Protein AF-A0A352VIZ1-F1 (afdb_monomer_lite)

Foldseek 3Di:
DVVCCCVPAQVVLVHDPVFKDQAAQAPVPGDPPDDQQDFDDWDAQPVCNVDDTDQCSRRVDGLNVCRVPPRMHGDFVSLVSRLLFAACDDPRHGHGDPLQADQADKDKDWDDDARKTKIWIDGSVNDTGIDIGSHFDPDDDTPHVVVCVVVVVCVVVVVDDPDD

Secondary structure (DSSP, 8-state):
-HHHHIIIIIGGGT--TTSEEE--SSGGGS-TTSPP-B---EE--TT-TTSPPEEGGGTSS-SGGGTTTT-EEE-HHHHHHHHHHB--SSTTTTSBP-S---TT-EEEEEEEETTEEEEEEEETTS-EEEEEESB--SSSS-HHHHHHHHHHHHHHTT-S----

Structure (mmCIF, N/CA/C/O backbo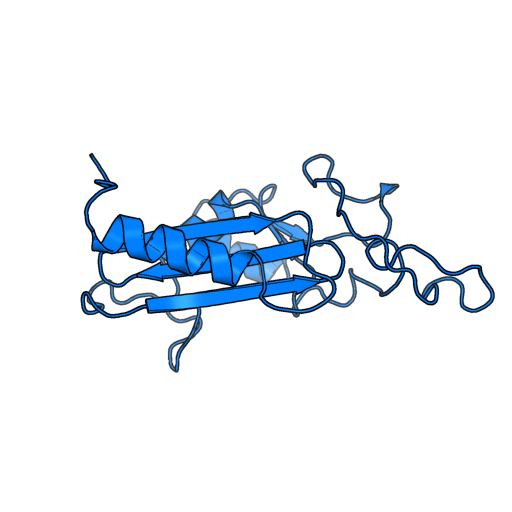ne):
data_AF-A0A352VIZ1-F1
#
_entry.id   AF-A0A352VIZ1-F1
#
loop_
_atom_site.group_PDB
_atom_site.id
_atom_site.type_symbol
_atom_site.label_atom_id
_atom_site.label_alt_id
_atom_site.label_comp_id
_atom_site.label_asym_id
_atom_site.label_entity_id
_atom_site.label_seq_id
_atom_site.pdbx_PDB_ins_code
_atom_site.Cartn_x
_atom_site.Cartn_y
_atom_site.Cartn_z
_atom_site.occupancy
_atom_site.B_iso_or_equiv
_atom_site.auth_seq_id
_atom_site.auth_comp_id
_atom_site.auth_asym_id
_atom_site.auth_atom_id
_atom_site.pdbx_PDB_model_num
ATOM 1 N N . TYR A 1 1 ? 16.398 -7.421 6.407 1.00 89.44 1 TYR A N 1
ATOM 2 C CA . TYR A 1 1 ? 15.230 -6.523 6.510 1.00 89.44 1 TYR A CA 1
ATOM 3 C C . TYR A 1 1 ? 13.921 -7.306 6.532 1.00 89.44 1 TYR A C 1
ATOM 5 O O . TYR A 1 1 ? 13.326 -7.369 7.594 1.00 89.44 1 TYR A O 1
ATOM 13 N N . LEU A 1 2 ? 13.493 -7.960 5.441 1.00 92.94 2 LEU A N 1
ATOM 14 C CA . LEU A 1 2 ? 12.183 -8.637 5.412 1.00 92.94 2 LEU A CA 1
ATOM 15 C C . LEU A 1 2 ? 11.993 -9.728 6.474 1.00 92.94 2 LEU A C 1
ATOM 17 O O . LEU A 1 2 ? 10.923 -9.781 7.064 1.00 92.94 2 LEU A O 1
ATOM 21 N N . SER A 1 3 ? 13.018 -10.533 6.775 1.00 94.81 3 SER A N 1
ATOM 22 C CA . SER A 1 3 ? 12.931 -11.522 7.863 1.00 94.81 3 SER A CA 1
ATOM 23 C C . SER A 1 3 ? 12.568 -10.869 9.196 1.00 94.81 3 SER A C 1
ATOM 25 O O . SER A 1 3 ? 11.668 -11.337 9.873 1.00 94.81 3 SER A O 1
ATOM 27 N N . TYR A 1 4 ? 13.176 -9.719 9.508 1.00 95.75 4 TYR A N 1
ATOM 28 C CA . TYR A 1 4 ? 12.868 -8.965 10.721 1.00 95.75 4 TYR A CA 1
ATOM 29 C C . TYR A 1 4 ? 11.419 -8.464 10.732 1.00 95.75 4 TYR A C 1
ATOM 31 O O . TYR A 1 4 ? 10.740 -8.612 11.743 1.00 95.75 4 TYR A O 1
ATOM 39 N N . VAL A 1 5 ? 10.938 -7.904 9.613 1.00 96.12 5 VAL A N 1
ATOM 40 C CA . VAL A 1 5 ? 9.544 -7.439 9.482 1.00 96.12 5 VAL A CA 1
ATOM 41 C C . VAL A 1 5 ? 8.569 -8.595 9.704 1.00 96.12 5 VAL A C 1
ATOM 43 O O . VAL A 1 5 ? 7.596 -8.441 10.433 1.00 96.12 5 VAL A O 1
ATOM 46 N N . PHE A 1 6 ? 8.838 -9.768 9.135 1.00 97.25 6 PHE A N 1
ATOM 47 C CA . PHE A 1 6 ? 8.001 -10.936 9.386 1.00 97.25 6 PHE A CA 1
ATOM 48 C C . PHE A 1 6 ? 8.063 -11.379 10.842 1.00 97.25 6 PHE A C 1
ATOM 50 O O . PHE A 1 6 ? 7.046 -11.354 11.522 1.00 97.25 6 PHE A O 1
ATOM 57 N N . GLU A 1 7 ? 9.251 -11.678 11.351 1.00 98.00 7 GLU A N 1
ATOM 58 C CA . GLU A 1 7 ? 9.429 -12.257 12.684 1.00 98.00 7 GLU A CA 1
ATOM 59 C C . GLU A 1 7 ? 8.910 -11.352 13.812 1.00 98.00 7 GLU A C 1
ATOM 61 O O . GLU A 1 7 ? 8.394 -11.848 14.810 1.00 98.00 7 GLU A O 1
ATOM 66 N N . ASN A 1 8 ? 9.029 -10.028 13.663 1.00 97.00 8 ASN A N 1
ATOM 67 C CA . ASN A 1 8 ? 8.746 -9.079 14.745 1.00 97.00 8 ASN A CA 1
ATOM 68 C C . ASN A 1 8 ? 7.439 -8.305 14.562 1.00 97.00 8 ASN A C 1
ATOM 70 O O . ASN A 1 8 ? 6.967 -7.699 15.523 1.00 97.00 8 ASN A O 1
ATOM 74 N N . VAL A 1 9 ? 6.869 -8.288 13.353 1.00 96.69 9 VAL A N 1
ATOM 75 C CA . VAL A 1 9 ? 5.675 -7.485 13.051 1.00 96.69 9 VAL A CA 1
ATOM 76 C C . VAL A 1 9 ? 4.555 -8.336 12.482 1.00 96.69 9 VAL A C 1
ATOM 78 O O . VAL A 1 9 ? 3.468 -8.292 13.030 1.00 96.69 9 VAL A O 1
ATOM 81 N N . LEU A 1 10 ? 4.779 -9.107 11.415 1.00 97.62 10 LEU A N 1
ATOM 82 C CA . LEU A 1 10 ? 3.683 -9.729 10.653 1.00 97.62 10 LEU A CA 1
ATOM 83 C C . LEU A 1 10 ? 3.341 -11.162 11.088 1.00 97.62 10 LEU A C 1
ATOM 85 O O . LEU A 1 10 ? 2.162 -11.503 11.166 1.00 97.62 10 LEU A O 1
ATOM 89 N N . ASP A 1 11 ? 4.338 -11.987 11.411 1.00 97.88 11 ASP A N 1
ATOM 90 C CA . ASP A 1 11 ? 4.125 -13.354 11.903 1.00 97.88 11 ASP A CA 1
ATOM 91 C C . ASP A 1 11 ? 3.315 -13.353 13.224 1.00 97.88 11 ASP A C 1
ATOM 93 O O . ASP A 1 11 ? 2.374 -14.144 13.330 1.00 97.88 11 ASP A O 1
ATOM 97 N N . PRO A 1 12 ? 3.555 -12.439 14.198 1.00 97.94 12 PRO A N 1
ATOM 98 C CA . PRO A 1 12 ? 2.710 -12.316 15.393 1.00 97.94 12 PRO A CA 1
ATOM 99 C C . PRO A 1 12 ? 1.246 -11.945 15.114 1.00 97.94 12 PRO A C 1
ATOM 101 O O . PRO A 1 12 ? 0.396 -12.163 15.973 1.00 97.94 12 PRO A O 1
ATOM 104 N N . LEU A 1 13 ? 0.953 -11.381 13.938 1.00 97.88 13 LEU A N 1
ATOM 105 C CA . LEU A 1 13 ? -0.399 -11.023 13.493 1.00 97.88 13 LEU A CA 1
ATOM 106 C C . LEU A 1 13 ? -1.061 -12.144 12.680 1.00 97.88 13 LEU A C 1
ATOM 108 O O . LEU A 1 13 ? -2.179 -11.984 12.206 1.00 97.88 13 LEU A O 1
ATOM 112 N N . GLY A 1 14 ? -0.371 -13.269 12.460 1.00 97.56 14 GLY A N 1
ATOM 113 C CA . GLY A 1 14 ? -0.873 -14.351 11.613 1.00 97.56 14 GLY A CA 1
ATOM 114 C C . GLY A 1 14 ? -0.922 -14.002 10.121 1.00 97.56 14 GLY A C 1
ATOM 115 O O . GLY A 1 14 ? -1.600 -14.685 9.351 1.00 97.56 14 GLY A O 1
ATOM 116 N N . VAL A 1 15 ? -0.208 -12.959 9.685 1.00 97.69 15 VAL A N 1
ATOM 117 C CA . VAL A 1 15 ? -0.137 -12.582 8.269 1.00 97.69 15 VAL A CA 1
ATOM 118 C C . VAL A 1 15 ? 0.701 -13.607 7.510 1.00 97.69 15 VAL A C 1
ATOM 120 O O . VAL A 1 15 ? 1.866 -13.849 7.820 1.00 97.69 15 VAL A O 1
ATOM 123 N N . SER A 1 16 ? 0.121 -14.193 6.461 1.00 95.44 16 SER A N 1
ATOM 124 C CA . SER A 1 16 ? 0.837 -15.124 5.589 1.00 95.44 16 SER A CA 1
ATOM 125 C C . SER A 1 16 ? 2.010 -14.438 4.890 1.00 95.44 16 SER A C 1
ATOM 127 O O . SER A 1 16 ? 1.857 -13.375 4.285 1.00 95.44 16 SER A O 1
ATOM 129 N N . ARG A 1 17 ? 3.167 -15.108 4.848 1.00 94.94 17 ARG A N 1
ATOM 130 C CA . ARG A 1 17 ? 4.341 -14.649 4.082 1.00 94.94 17 ARG A CA 1
ATOM 131 C C . ARG A 1 17 ? 4.101 -14.554 2.575 1.00 94.94 17 ARG A C 1
ATOM 133 O O . ARG A 1 17 ? 4.887 -13.931 1.874 1.00 94.94 17 ARG A O 1
ATOM 140 N N . ALA A 1 18 ? 3.026 -15.153 2.063 1.00 94.50 18 ALA A N 1
ATOM 141 C CA . ALA A 1 18 ? 2.622 -14.952 0.677 1.00 94.50 18 ALA A CA 1
ATOM 142 C C . ALA A 1 18 ? 1.990 -13.566 0.459 1.00 94.50 18 ALA A C 1
ATOM 144 O O . ALA A 1 18 ? 2.081 -13.024 -0.643 1.00 94.50 18 ALA A O 1
ATOM 145 N N . ASP A 1 19 ? 1.330 -13.008 1.477 1.00 96.56 19 ASP A N 1
ATOM 146 C CA . ASP A 1 19 ? 0.475 -11.820 1.381 1.00 96.56 19 ASP A CA 1
ATOM 147 C C . ASP A 1 19 ? 1.218 -10.493 1.529 1.00 96.56 19 ASP A C 1
ATOM 149 O O . ASP A 1 19 ? 0.599 -9.439 1.378 1.00 96.56 19 ASP A O 1
ATOM 153 N N . LEU A 1 20 ? 2.530 -10.547 1.755 1.00 96.81 20 LEU A N 1
ATOM 154 C CA . LEU A 1 20 ? 3.452 -9.433 1.603 1.00 96.81 20 LEU A CA 1
ATOM 155 C C . LEU A 1 20 ? 4.760 -9.948 0.998 1.00 96.81 20 LEU A C 1
ATOM 157 O O . LEU A 1 20 ? 5.382 -10.864 1.524 1.00 96.81 20 LEU A O 1
ATOM 161 N N . VAL A 1 21 ? 5.200 -9.360 -0.108 1.00 96.19 21 VAL A N 1
ATOM 162 C CA . VAL A 1 21 ? 6.424 -9.758 -0.813 1.00 96.19 21 VAL A CA 1
ATOM 163 C C . VAL A 1 21 ? 7.239 -8.535 -1.214 1.00 96.19 21 VAL A C 1
ATOM 165 O O . VAL A 1 21 ? 6.723 -7.421 -1.311 1.00 96.19 21 VAL A O 1
ATOM 168 N N . GLN A 1 22 ? 8.529 -8.740 -1.481 1.00 96.69 22 GLN A N 1
ATOM 169 C CA . GLN A 1 22 ? 9.322 -7.748 -2.203 1.00 96.69 22 GLN A CA 1
ATOM 170 C C . GLN A 1 22 ? 8.813 -7.664 -3.646 1.00 96.69 22 GLN A C 1
ATOM 172 O O . GLN A 1 22 ? 8.777 -8.682 -4.343 1.00 96.69 22 GLN A O 1
ATOM 177 N N . GLY A 1 23 ? 8.447 -6.464 -4.088 1.00 96.75 23 GLY A N 1
ATOM 178 C CA . GLY A 1 23 ? 8.073 -6.218 -5.473 1.00 96.75 23 GLY A CA 1
ATOM 179 C C . GLY A 1 23 ? 9.254 -6.413 -6.422 1.00 96.75 23 GLY A C 1
ATOM 180 O O . GLY A 1 23 ? 10.418 -6.309 -6.028 1.00 96.75 23 GLY A O 1
ATOM 181 N N . ARG A 1 24 ? 8.947 -6.684 -7.693 1.00 97.56 24 ARG A N 1
ATOM 182 C CA . ARG A 1 24 ? 9.952 -6.929 -8.735 1.00 97.56 24 ARG A CA 1
ATOM 183 C C . ARG A 1 24 ? 9.842 -5.942 -9.878 1.00 97.56 24 ARG A C 1
ATOM 185 O O . ARG A 1 24 ? 8.744 -5.671 -10.377 1.00 97.56 24 ARG A O 1
ATOM 192 N N . THR A 1 25 ? 10.991 -5.445 -10.327 1.00 97.00 25 THR A N 1
ATOM 193 C CA . THR A 1 25 ? 11.038 -4.499 -11.441 1.00 97.00 25 THR A CA 1
ATOM 194 C C . THR A 1 25 ? 10.521 -5.133 -12.729 1.00 97.00 25 THR A C 1
ATOM 196 O O . THR A 1 25 ? 9.650 -4.566 -13.394 1.00 97.00 25 THR A O 1
ATOM 199 N N . PHE A 1 26 ? 11.013 -6.324 -13.073 1.00 95.62 26 PHE A N 1
ATOM 200 C CA . PHE A 1 26 ? 10.680 -6.972 -14.337 1.00 95.62 26 PHE A CA 1
ATOM 201 C C . PHE A 1 26 ? 9.352 -7.735 -14.257 1.00 95.62 26 PHE A C 1
ATOM 203 O O . PHE A 1 26 ? 9.178 -8.544 -13.344 1.00 95.62 26 PHE A O 1
ATOM 210 N N . PRO A 1 27 ? 8.430 -7.549 -15.225 1.00 94.75 27 PRO A N 1
ATOM 211 C CA . PRO A 1 27 ? 7.130 -8.218 -15.221 1.00 94.75 27 PRO A CA 1
ATOM 212 C C . PRO A 1 27 ? 7.201 -9.743 -15.099 1.00 94.75 27 PRO A C 1
ATOM 214 O O . PRO A 1 27 ? 6.379 -10.328 -14.406 1.00 94.75 27 PRO A O 1
ATOM 217 N N . SER A 1 28 ? 8.199 -10.381 -15.716 1.00 95.75 28 SER A N 1
ATOM 218 C CA . SER A 1 28 ? 8.395 -11.836 -15.662 1.00 95.75 28 SER A CA 1
ATOM 219 C C . SER A 1 28 ? 8.759 -12.368 -14.272 1.00 95.75 28 SER A C 1
ATOM 221 O O . SER A 1 28 ? 8.606 -13.560 -14.028 1.00 95.75 28 SER A O 1
ATOM 223 N N . ALA A 1 29 ? 9.238 -11.508 -13.370 1.00 97.31 29 ALA A N 1
ATOM 224 C CA . ALA A 1 29 ? 9.615 -11.874 -12.008 1.00 97.31 29 ALA A CA 1
ATOM 225 C C . ALA A 1 29 ? 8.539 -11.524 -10.966 1.00 97.31 29 ALA A C 1
ATOM 227 O O . ALA A 1 29 ? 8.672 -11.908 -9.804 1.00 97.31 29 ALA A O 1
ATOM 228 N N . ARG A 1 30 ? 7.494 -10.778 -11.347 1.00 96.94 30 ARG A N 1
ATOM 229 C CA . ARG A 1 30 ? 6.429 -10.356 -10.425 1.00 96.94 30 ARG A CA 1
ATOM 230 C C . ARG A 1 30 ? 5.627 -11.536 -9.907 1.00 96.94 30 ARG A C 1
ATOM 232 O O . ARG A 1 30 ? 5.536 -12.586 -10.543 1.00 96.94 30 ARG A O 1
ATOM 239 N N . ASN A 1 31 ? 5.022 -11.347 -8.740 1.00 96.56 31 ASN A N 1
ATOM 240 C CA . ASN A 1 31 ? 4.127 -12.345 -8.186 1.00 96.56 31 ASN A CA 1
ATOM 241 C C . ASN A 1 31 ? 2.905 -12.499 -9.105 1.00 96.56 31 ASN A C 1
ATOM 243 O O . ASN A 1 31 ? 2.318 -11.510 -9.532 1.00 96.56 31 ASN A O 1
ATOM 247 N N . ALA A 1 32 ? 2.485 -13.735 -9.377 1.00 96.12 32 ALA A N 1
ATOM 248 C CA . ALA A 1 32 ? 1.355 -14.014 -10.268 1.00 96.12 32 ALA A CA 1
ATOM 249 C C . ALA A 1 32 ? 0.009 -13.436 -9.780 1.00 96.12 32 ALA A C 1
ATOM 251 O O . ALA A 1 32 ? -0.934 -13.348 -10.561 1.00 96.12 32 ALA A O 1
ATOM 252 N N . ARG A 1 33 ? -0.095 -13.056 -8.498 1.00 95.38 33 ARG A N 1
ATOM 253 C CA . ARG A 1 33 ? -1.272 -12.384 -7.925 1.00 95.38 33 ARG A CA 1
ATOM 254 C C . ARG A 1 33 ? -1.260 -10.864 -8.116 1.00 95.38 33 ARG A C 1
ATOM 256 O O . ARG A 1 33 ? -2.250 -10.218 -7.787 1.00 95.38 33 ARG A O 1
ATOM 263 N N . GLU A 1 34 ? -0.160 -10.281 -8.590 1.00 96.56 34 GLU A N 1
ATOM 264 C CA . GLU A 1 34 ? -0.106 -8.849 -8.880 1.00 96.56 34 GLU A CA 1
ATOM 265 C C . GLU A 1 34 ? -0.976 -8.501 -10.094 1.00 96.56 34 GLU A C 1
ATOM 267 O O . GLU A 1 34 ? -0.988 -9.241 -11.082 1.00 96.56 34 GLU A O 1
ATOM 272 N N . PRO A 1 35 ? -1.689 -7.363 -10.063 1.00 94.81 35 PRO A N 1
ATOM 273 C CA . PRO A 1 35 ? -2.401 -6.890 -11.234 1.00 94.81 35 PRO A CA 1
ATOM 274 C C . PRO A 1 35 ? -1.417 -6.365 -12.285 1.00 94.81 35 PRO A C 1
ATOM 276 O O . PRO A 1 35 ? -0.263 -6.024 -12.014 1.00 94.81 35 PRO A O 1
ATOM 279 N N . TRP A 1 36 ? -1.921 -6.184 -13.500 1.00 94.56 36 TRP A N 1
ATOM 280 C CA . TRP A 1 36 ? -1.279 -5.273 -14.436 1.00 94.56 36 TRP A CA 1
ATOM 281 C C . TRP A 1 36 ? -1.323 -3.841 -13.884 1.00 94.56 36 TRP A C 1
ATOM 283 O O . TRP A 1 36 ? -2.398 -3.338 -13.563 1.00 94.56 36 TRP A O 1
ATOM 293 N N . TYR A 1 37 ? -0.170 -3.176 -13.813 1.00 96.12 37 TYR A N 1
ATOM 294 C CA . TYR A 1 37 ? -0.073 -1.766 -13.433 1.00 96.12 37 TYR A CA 1
ATOM 295 C C . TYR A 1 37 ? -0.373 -0.874 -14.641 1.00 96.12 37 TYR A C 1
ATOM 297 O O . TYR A 1 37 ? 0.442 -0.780 -15.565 1.00 96.12 37 TYR A O 1
ATOM 305 N N . ASP A 1 38 ? -1.530 -0.220 -14.631 1.00 96.00 38 ASP A N 1
ATOM 306 C CA . ASP A 1 38 ? -2.023 0.653 -15.689 1.00 96.00 38 ASP A CA 1
ATOM 307 C C . ASP A 1 38 ? -1.392 2.050 -15.597 1.00 96.00 38 ASP A C 1
ATOM 309 O O . ASP A 1 38 ? -1.662 2.850 -14.701 1.00 96.00 38 ASP A O 1
ATOM 313 N N . TYR A 1 39 ? -0.472 2.316 -16.523 1.00 95.12 39 TYR A N 1
ATOM 314 C CA . TYR A 1 39 ? 0.246 3.582 -16.630 1.00 95.12 39 TYR A CA 1
ATOM 315 C C . TYR A 1 39 ? 0.878 3.706 -18.014 1.00 95.12 39 TYR A C 1
ATOM 317 O O . TYR A 1 39 ? 1.659 2.842 -18.424 1.00 95.12 39 TYR A O 1
ATOM 325 N N . SER A 1 40 ? 0.568 4.770 -18.744 1.00 92.62 40 SER A N 1
ATOM 326 C CA . SER A 1 40 ? 1.081 4.972 -20.104 1.00 92.62 40 SER A CA 1
ATOM 327 C C . SER A 1 40 ? 2.463 5.629 -20.149 1.00 92.62 40 SER A C 1
ATOM 329 O O . SER A 1 40 ? 3.142 5.540 -21.166 1.00 92.62 40 SER A O 1
ATOM 331 N N . GLY A 1 41 ? 2.902 6.269 -19.060 1.00 94.81 41 GLY A N 1
ATOM 332 C CA . GLY A 1 41 ? 4.166 6.998 -19.043 1.00 94.81 41 GLY A CA 1
ATOM 333 C C . GLY A 1 41 ? 5.389 6.086 -19.166 1.00 94.81 41 GLY A C 1
ATOM 334 O O . GLY A 1 41 ? 5.502 5.051 -18.497 1.00 94.81 41 GLY A O 1
ATOM 335 N N . THR A 1 42 ? 6.322 6.515 -20.008 1.00 96.75 42 THR A N 1
ATOM 336 C CA . THR A 1 42 ? 7.625 5.886 -20.230 1.00 96.75 42 THR A CA 1
ATOM 337 C C . THR A 1 42 ? 8.747 6.735 -19.637 1.00 96.75 42 THR A C 1
ATOM 339 O O . THR A 1 42 ? 8.572 7.929 -19.401 1.00 96.75 42 THR A O 1
ATOM 342 N N . GLY A 1 43 ? 9.910 6.133 -19.409 1.00 95.56 43 GLY A N 1
ATOM 343 C CA . GLY A 1 43 ? 11.111 6.841 -18.969 1.00 95.56 43 GLY A CA 1
ATOM 344 C C . GLY A 1 43 ? 12.388 6.074 -19.303 1.00 95.56 43 GLY A C 1
ATOM 345 O O . GLY A 1 43 ? 12.303 5.002 -19.910 1.00 95.56 43 GLY A O 1
ATOM 346 N N . PRO A 1 44 ? 13.560 6.617 -18.930 1.00 96.94 44 PRO A N 1
ATOM 347 C CA . PRO A 1 44 ? 14.840 5.951 -19.141 1.00 96.94 44 PRO A CA 1
ATOM 348 C C . PRO A 1 44 ? 14.844 4.547 -18.539 1.00 96.94 44 PRO A C 1
ATOM 350 O O . PRO A 1 44 ? 14.319 4.335 -17.444 1.00 96.94 44 PRO A O 1
ATOM 353 N N . ASN A 1 45 ? 15.441 3.597 -19.253 1.00 96.94 45 ASN A N 1
ATOM 354 C CA . ASN A 1 45 ? 15.671 2.266 -18.721 1.00 96.94 45 ASN A CA 1
ATOM 355 C C . ASN A 1 45 ? 16.884 2.309 -17.786 1.00 96.94 45 ASN A C 1
ATOM 357 O O . ASN A 1 45 ? 18.012 2.486 -18.235 1.00 96.94 45 ASN A O 1
ATOM 361 N N . VAL A 1 46 ? 16.669 2.143 -16.479 1.00 97.00 46 VAL A N 1
ATOM 362 C CA . VAL A 1 46 ? 17.776 2.231 -15.508 1.00 97.00 46 VAL A CA 1
ATOM 363 C C . VAL A 1 46 ? 18.695 1.002 -15.522 1.00 97.00 46 VAL A C 1
ATOM 365 O O . VAL A 1 46 ? 19.743 1.026 -14.883 1.00 97.00 46 VAL A O 1
ATOM 368 N N . PHE A 1 47 ? 18.318 -0.057 -16.246 1.00 96.75 47 PHE A N 1
ATOM 369 C CA . PHE A 1 47 ? 19.090 -1.297 -16.398 1.00 96.75 47 PHE A CA 1
ATOM 370 C C . PHE A 1 47 ? 19.831 -1.384 -17.735 1.00 96.75 47 PHE A C 1
ATOM 372 O O . PHE A 1 47 ? 20.690 -2.245 -17.897 1.00 96.75 47 PHE A O 1
ATOM 379 N N . ASP A 1 48 ? 19.492 -0.512 -18.681 1.00 96.88 48 ASP A N 1
ATOM 380 C CA . ASP A 1 48 ? 20.136 -0.401 -19.988 1.00 96.88 48 ASP A CA 1
ATOM 381 C C . ASP A 1 48 ? 20.126 1.079 -20.407 1.00 96.88 48 ASP A C 1
ATOM 383 O O . ASP A 1 48 ? 19.184 1.522 -21.070 1.00 96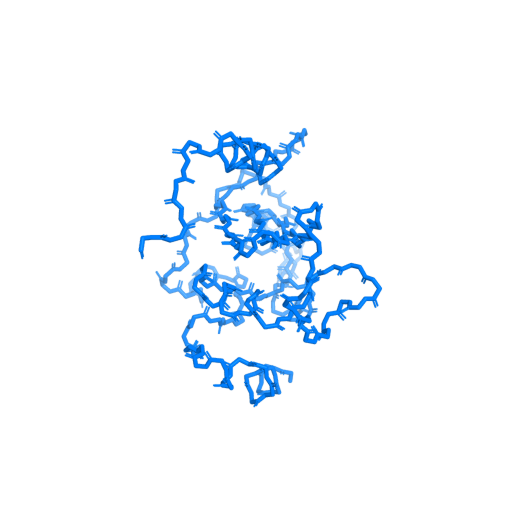.88 48 ASP A O 1
ATOM 387 N N . PRO A 1 49 ? 21.117 1.873 -19.953 1.00 92.75 49 PRO A N 1
ATOM 388 C CA . PRO A 1 49 ? 21.128 3.324 -20.150 1.00 92.75 49 PRO A CA 1
ATOM 389 C C . PRO A 1 49 ? 21.158 3.767 -21.617 1.00 92.75 49 PRO A C 1
ATOM 391 O O . PRO A 1 49 ? 20.664 4.850 -21.927 1.00 92.75 49 PRO A O 1
ATOM 394 N N . ASP A 1 50 ? 21.710 2.934 -22.501 1.00 96.88 50 ASP A N 1
ATOM 395 C CA . ASP A 1 50 ? 21.765 3.173 -23.949 1.00 96.88 50 ASP A CA 1
ATOM 396 C C . ASP A 1 50 ? 20.541 2.588 -24.684 1.00 96.88 50 ASP A C 1
ATOM 398 O O . ASP A 1 50 ? 20.372 2.765 -25.894 1.00 96.88 50 ASP A O 1
ATOM 402 N N . GLY A 1 51 ? 19.675 1.883 -23.952 1.00 96.19 51 GLY A N 1
ATOM 403 C CA . GLY A 1 51 ? 18.484 1.223 -24.458 1.00 96.19 51 GLY A CA 1
ATOM 404 C C . GLY A 1 51 ? 17.305 2.160 -24.721 1.00 96.19 51 GLY A C 1
ATOM 405 O O . GLY A 1 51 ? 17.280 3.345 -24.384 1.00 96.19 51 GLY A O 1
ATOM 406 N N . SER A 1 52 ? 16.255 1.593 -25.319 1.00 97.38 52 SER A N 1
ATOM 407 C CA . SER A 1 52 ? 14.999 2.321 -25.527 1.00 97.38 52 SER A CA 1
ATOM 408 C C . SER A 1 52 ? 14.285 2.618 -24.199 1.00 97.38 52 SER A C 1
ATOM 410 O O . SER A 1 52 ? 14.361 1.810 -23.268 1.00 97.38 52 SER A O 1
ATOM 412 N N . PRO A 1 53 ? 13.520 3.724 -24.110 1.00 97.44 53 PRO A N 1
ATOM 413 C CA . PRO A 1 53 ? 12.660 3.986 -22.966 1.00 97.44 53 PRO A CA 1
ATOM 414 C C . PRO A 1 53 ? 11.703 2.826 -22.687 1.00 97.44 53 PRO A C 1
ATOM 416 O O . PRO A 1 53 ? 11.148 2.211 -23.599 1.00 97.44 53 PRO A O 1
ATOM 419 N N . VAL A 1 54 ? 11.460 2.574 -21.407 1.00 97.00 54 VAL A N 1
ATOM 420 C CA . VAL A 1 54 ? 10.566 1.514 -20.932 1.00 97.00 54 VAL A CA 1
ATOM 421 C C . VAL A 1 54 ? 9.350 2.117 -20.250 1.00 97.00 54 VAL A C 1
ATOM 423 O O . VAL A 1 54 ? 9.353 3.276 -19.825 1.00 97.00 54 VAL A O 1
ATOM 426 N N . ARG A 1 55 ? 8.283 1.324 -20.107 1.00 95.75 55 ARG A N 1
ATOM 427 C CA . ARG A 1 55 ? 7.158 1.700 -19.243 1.00 95.75 55 ARG A CA 1
ATOM 428 C C . ARG A 1 55 ? 7.689 1.944 -17.837 1.00 95.75 55 ARG A C 1
ATOM 430 O O . ARG A 1 55 ? 8.332 1.054 -17.285 1.00 95.75 55 ARG A O 1
ATOM 437 N N . LEU A 1 56 ? 7.366 3.091 -17.237 1.00 95.88 56 LEU A N 1
ATOM 438 C CA . LEU A 1 56 ? 7.888 3.440 -15.912 1.00 95.88 56 LEU A CA 1
ATOM 439 C C . LEU A 1 56 ? 7.705 2.318 -14.878 1.00 95.88 56 LEU A C 1
ATOM 441 O O . LEU A 1 56 ? 8.704 1.969 -14.255 1.00 95.88 56 LEU A O 1
ATOM 445 N N . PRO A 1 57 ? 6.521 1.674 -14.741 1.00 95.75 57 PRO A N 1
ATOM 446 C CA . PRO A 1 57 ? 6.341 0.598 -13.767 1.00 95.75 57 PRO A CA 1
ATOM 447 C C . PRO A 1 57 ? 7.251 -0.615 -13.978 1.00 95.75 57 PRO A C 1
ATOM 449 O O . PRO A 1 57 ? 7.271 -1.490 -13.130 1.00 95.75 57 PRO A O 1
ATOM 452 N N . SER A 1 58 ? 7.921 -0.741 -15.127 1.00 95.31 58 SER A N 1
ATOM 453 C CA . SER A 1 58 ? 8.623 -1.951 -15.577 1.00 95.31 5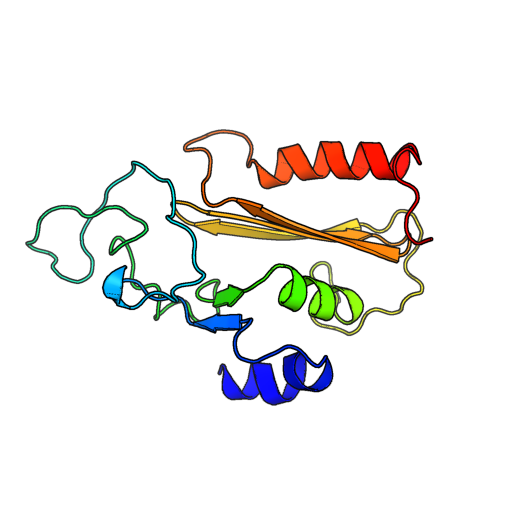8 SER A CA 1
ATOM 454 C C . SER A 1 58 ? 10.042 -1.635 -16.062 1.00 95.31 58 SER A C 1
ATOM 456 O O . SER A 1 58 ? 10.411 -2.016 -17.169 1.00 95.31 58 SER A O 1
ATOM 458 N N . GLY A 1 59 ? 10.813 -0.909 -15.246 1.00 95.75 59 GLY A N 1
ATOM 459 C CA . GLY A 1 59 ? 12.224 -0.593 -15.519 1.00 95.75 59 GLY A CA 1
ATOM 460 C C . GLY A 1 59 ? 12.582 0.894 -15.474 1.00 95.75 59 GLY A C 1
ATOM 461 O O . GLY A 1 59 ? 13.742 1.240 -15.667 1.00 95.75 59 GLY A O 1
ATOM 462 N N . GLY A 1 60 ? 11.618 1.780 -15.187 1.00 95.56 60 GLY A N 1
ATOM 463 C CA . GLY A 1 60 ? 11.893 3.208 -14.979 1.00 95.56 60 GLY A CA 1
ATOM 464 C C . GLY A 1 60 ? 12.612 3.522 -13.659 1.00 95.56 60 GLY A C 1
ATOM 465 O O . GLY A 1 60 ? 13.037 4.653 -13.442 1.00 95.56 60 GLY A O 1
ATOM 466 N N . TRP A 1 61 ? 12.714 2.543 -12.759 1.00 95.31 61 TRP A N 1
ATOM 467 C CA . TRP A 1 61 ? 13.523 2.570 -11.542 1.00 95.31 61 TRP A CA 1
ATOM 468 C C . TRP A 1 61 ? 13.845 1.129 -11.114 1.00 95.31 61 TRP A C 1
ATOM 470 O O . TRP A 1 61 ? 13.170 0.195 -11.549 1.00 95.31 61 TRP A O 1
ATOM 480 N N . ASP A 1 62 ? 14.834 0.963 -10.233 1.00 96.50 62 ASP A N 1
ATOM 481 C CA . ASP A 1 62 ? 15.099 -0.300 -9.536 1.00 96.50 62 ASP A CA 1
ATOM 482 C C . ASP A 1 62 ? 14.166 -0.412 -8.322 1.00 96.50 62 ASP A C 1
ATOM 484 O O . ASP A 1 62 ? 14.309 0.305 -7.324 1.00 96.50 62 ASP A O 1
ATOM 488 N N . HIS A 1 63 ? 13.127 -1.238 -8.446 1.00 96.50 63 HIS A N 1
ATOM 489 C CA . HIS A 1 63 ? 12.122 -1.414 -7.403 1.00 96.50 63 HIS A CA 1
ATOM 490 C C . HIS A 1 63 ? 12.651 -2.231 -6.223 1.00 96.50 63 HIS A C 1
ATOM 492 O O . HIS A 1 63 ? 12.306 -1.945 -5.075 1.00 96.50 63 HIS A O 1
ATOM 498 N N . GLU A 1 64 ? 13.536 -3.190 -6.481 1.00 95.75 64 GLU A N 1
ATOM 499 C CA . GLU A 1 64 ? 14.182 -4.012 -5.470 1.00 95.75 64 GLU A CA 1
ATOM 500 C C . GLU A 1 64 ? 15.040 -3.165 -4.520 1.00 95.75 64 GLU A C 1
ATOM 502 O O . GLU A 1 64 ? 15.045 -3.426 -3.313 1.00 95.75 64 GLU A O 1
ATOM 507 N N . ALA A 1 65 ? 15.667 -2.097 -5.024 1.00 95.38 65 ALA A N 1
ATOM 508 C CA . ALA A 1 65 ? 16.396 -1.115 -4.218 1.00 95.38 65 ALA A CA 1
ATOM 509 C C . ALA A 1 65 ? 15.504 -0.306 -3.250 1.00 95.38 65 ALA A C 1
ATOM 511 O O . ALA A 1 65 ? 16.007 0.325 -2.320 1.00 95.38 65 ALA A O 1
ATOM 512 N N . ARG A 1 66 ? 14.173 -0.331 -3.415 1.00 94.38 66 ARG A N 1
ATOM 513 C CA . ARG A 1 66 ? 13.208 0.405 -2.575 1.00 94.38 66 ARG A CA 1
ATOM 514 C C . ARG A 1 66 ? 12.584 -0.435 -1.461 1.00 94.38 66 ARG A C 1
ATOM 516 O O . ARG A 1 66 ? 11.552 -0.048 -0.918 1.00 94.38 66 ARG A O 1
ATOM 523 N N . ILE A 1 67 ? 13.182 -1.568 -1.090 1.00 92.69 67 ILE A N 1
ATOM 524 C CA . ILE A 1 67 ? 12.580 -2.558 -0.176 1.00 92.69 67 ILE A CA 1
ATOM 525 C C . ILE A 1 67 ? 12.035 -1.978 1.147 1.00 92.69 67 ILE A C 1
ATOM 527 O O . ILE A 1 67 ? 11.019 -2.457 1.638 1.00 92.69 67 ILE A O 1
ATOM 531 N N . ALA A 1 68 ? 12.655 -0.926 1.693 1.00 91.38 68 ALA A N 1
ATOM 532 C CA . ALA A 1 68 ? 12.227 -0.251 2.927 1.00 91.38 68 ALA A CA 1
ATOM 533 C C . ALA A 1 68 ? 11.556 1.124 2.695 1.00 91.38 68 ALA A C 1
ATOM 535 O O . ALA A 1 68 ? 11.310 1.859 3.644 1.00 91.38 68 ALA A O 1
ATOM 536 N N . GLN A 1 69 ? 11.276 1.491 1.439 1.00 91.69 69 GLN A N 1
ATOM 537 C CA . GLN A 1 69 ? 10.757 2.805 1.028 1.00 91.69 69 GLN A CA 1
ATOM 538 C C . GLN A 1 69 ? 9.580 2.680 0.036 1.00 91.69 69 GLN A C 1
ATOM 540 O O . GLN A 1 69 ? 9.371 3.528 -0.823 1.00 91.69 69 GLN A O 1
ATOM 545 N N . GLY A 1 70 ? 8.788 1.608 0.127 1.00 91.75 70 GLY A N 1
ATOM 546 C CA . GLY A 1 70 ? 7.638 1.381 -0.764 1.00 91.75 70 GLY A CA 1
ATOM 547 C C . GLY A 1 70 ? 7.892 0.391 -1.905 1.00 91.75 70 GLY A C 1
ATOM 548 O O . GLY A 1 70 ? 7.179 0.406 -2.902 1.00 91.75 70 GLY A O 1
ATOM 549 N N . GLY A 1 71 ? 8.904 -0.468 -1.765 1.00 95.56 71 GLY A N 1
ATOM 550 C CA . GLY A 1 71 ? 9.173 -1.620 -2.634 1.00 95.56 71 GLY A CA 1
ATOM 551 C C . GLY A 1 71 ? 8.411 -2.895 -2.255 1.00 95.56 71 GLY A C 1
ATOM 552 O O . GLY A 1 71 ? 8.745 -3.972 -2.742 1.00 95.56 71 GLY A O 1
ATOM 553 N N . LEU A 1 72 ? 7.453 -2.808 -1.328 1.00 96.88 72 LEU A N 1
ATOM 554 C CA . LEU A 1 72 ? 6.667 -3.948 -0.860 1.00 96.88 72 LEU A CA 1
ATOM 555 C C . LEU A 1 72 ? 5.331 -4.018 -1.595 1.00 96.88 72 LEU A C 1
ATOM 557 O O . LEU A 1 72 ? 4.663 -3.004 -1.789 1.00 96.88 72 LEU A O 1
ATOM 561 N N . VAL A 1 73 ? 4.931 -5.235 -1.942 1.00 97.38 73 VAL A N 1
ATOM 562 C CA . VAL A 1 73 ? 3.627 -5.560 -2.517 1.00 97.38 73 VAL A CA 1
ATOM 563 C C . VAL A 1 73 ? 2.868 -6.378 -1.487 1.00 97.38 73 VAL A C 1
ATOM 565 O O . VAL A 1 73 ? 3.385 -7.387 -1.012 1.00 97.38 73 VAL A O 1
ATOM 568 N N . ALA A 1 74 ? 1.655 -5.959 -1.136 1.00 97.50 74 ALA A N 1
ATOM 569 C CA . ALA A 1 74 ? 0.860 -6.615 -0.107 1.00 97.50 74 ALA A CA 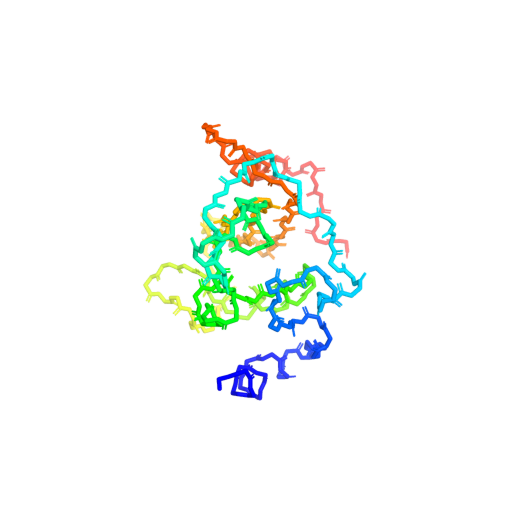1
ATOM 570 C C . ALA A 1 74 ? -0.614 -6.730 -0.499 1.00 97.50 74 ALA A C 1
ATOM 572 O O . ALA A 1 74 ? -1.140 -5.913 -1.257 1.00 97.50 74 ALA A O 1
ATOM 573 N N . SER A 1 75 ? -1.287 -7.743 0.044 1.00 97.69 75 SER A N 1
ATOM 574 C CA . SER A 1 75 ? -2.744 -7.851 -0.024 1.00 97.69 75 SER A CA 1
ATOM 575 C C . SER A 1 75 ? -3.417 -6.846 0.918 1.00 97.69 75 SER A C 1
ATOM 577 O O . SER A 1 75 ? -2.826 -6.402 1.905 1.00 97.69 75 SER A O 1
ATOM 579 N N . THR A 1 76 ? -4.690 -6.530 0.665 1.00 97.31 76 THR A N 1
ATOM 580 C CA . THR A 1 76 ? -5.495 -5.713 1.588 1.00 97.31 76 THR A CA 1
ATOM 581 C C . THR A 1 76 ? -5.603 -6.353 2.966 1.00 97.31 76 THR A C 1
ATOM 583 O O . THR A 1 76 ? -5.519 -5.642 3.961 1.00 97.31 76 THR A O 1
ATOM 586 N N . ARG A 1 77 ? -5.717 -7.687 3.034 1.00 97.00 77 ARG A N 1
ATOM 587 C CA . ARG A 1 77 ? -5.766 -8.434 4.293 1.00 97.00 77 ARG A CA 1
ATOM 588 C C . ARG A 1 77 ? -4.520 -8.189 5.140 1.00 97.00 77 ARG A C 1
ATOM 590 O O . ARG A 1 77 ? -4.655 -7.784 6.282 1.00 97.00 77 ARG A O 1
ATOM 597 N N . ALA A 1 78 ? -3.326 -8.391 4.582 1.00 98.00 78 ALA A N 1
ATOM 598 C CA . ALA A 1 78 ? -2.077 -8.193 5.323 1.00 98.00 78 ALA A CA 1
ATOM 599 C C . ALA A 1 78 ? -1.958 -6.771 5.892 1.00 98.00 78 ALA A C 1
ATOM 601 O O . ALA A 1 78 ? -1.484 -6.585 7.009 1.00 98.00 78 ALA A O 1
ATOM 602 N N . ILE A 1 79 ? -2.415 -5.773 5.129 1.00 98.38 79 ILE A N 1
ATOM 603 C CA . ILE A 1 79 ? -2.432 -4.381 5.581 1.00 98.38 79 ILE A CA 1
ATOM 604 C C . ILE A 1 79 ? -3.466 -4.195 6.701 1.00 98.38 79 ILE A C 1
ATOM 606 O O . ILE A 1 79 ? -3.135 -3.575 7.701 1.00 98.38 79 ILE A O 1
ATOM 610 N N . LEU A 1 80 ? -4.681 -4.738 6.576 1.00 98.06 80 LEU A N 1
ATOM 611 C CA . LEU A 1 80 ? -5.726 -4.636 7.607 1.00 98.06 80 LEU A CA 1
ATOM 612 C C . LEU A 1 80 ? -5.286 -5.234 8.950 1.00 98.06 80 LEU A C 1
ATOM 614 O O . LEU A 1 80 ? -5.390 -4.548 9.960 1.00 98.06 80 LEU A O 1
ATOM 618 N N . GLU A 1 81 ? -4.705 -6.437 8.947 1.00 97.94 81 GLU A N 1
ATOM 619 C CA . GLU A 1 81 ? -4.183 -7.086 10.165 1.00 97.94 81 GLU A CA 1
ATOM 620 C C . GLU A 1 81 ? -3.118 -6.197 10.847 1.00 97.94 81 GLU A C 1
ATOM 622 O O . GLU A 1 81 ? -3.048 -6.095 12.071 1.00 97.94 81 GLU A O 1
ATOM 627 N N . PHE A 1 82 ? -2.310 -5.478 10.056 1.00 97.81 82 PHE A N 1
ATOM 628 C CA . PHE A 1 82 ? -1.368 -4.483 10.575 1.00 97.81 82 PHE A CA 1
ATOM 629 C C . PHE A 1 82 ? -2.072 -3.237 11.145 1.00 97.81 82 PHE A C 1
ATOM 631 O O . PHE A 1 82 ? -1.680 -2.752 12.209 1.00 97.81 82 PHE A O 1
ATOM 638 N N . LEU A 1 83 ? -3.116 -2.726 10.480 1.00 97.06 83 LEU A N 1
ATOM 639 C CA . LEU A 1 83 ? -3.898 -1.562 10.931 1.00 97.06 83 LEU A CA 1
ATOM 640 C C . LEU A 1 83 ? -4.675 -1.809 12.229 1.00 97.06 83 LEU A C 1
ATOM 642 O O . LEU A 1 83 ? -4.989 -0.849 12.943 1.00 97.06 83 LEU A O 1
ATOM 646 N N . ASP A 1 84 ? -5.002 -3.058 12.537 1.00 95.56 84 ASP A N 1
ATOM 647 C CA . ASP A 1 84 ? -5.675 -3.412 13.786 1.00 95.56 84 ASP A CA 1
ATOM 648 C C . ASP A 1 84 ? -4.741 -3.264 14.993 1.00 95.56 84 ASP A C 1
ATOM 650 O O . ASP A 1 84 ? -5.200 -2.988 16.101 1.00 95.56 84 ASP A O 1
ATOM 654 N N . VAL A 1 85 ? -3.423 -3.363 14.782 1.00 96.94 85 VAL A N 1
ATOM 655 C CA . VAL A 1 85 ? -2.443 -3.382 15.874 1.00 96.94 85 VAL A CA 1
ATOM 656 C C . VAL A 1 85 ? -1.572 -2.137 15.937 1.00 96.94 85 VAL A C 1
ATOM 658 O O . VAL A 1 85 ? -1.266 -1.702 17.044 1.00 96.94 85 VAL A O 1
ATOM 661 N N . TYR A 1 86 ? -1.178 -1.537 14.813 1.00 97.44 86 TYR A N 1
ATOM 662 C CA . TYR A 1 86 ? -0.176 -0.464 14.783 1.00 97.44 86 TYR A CA 1
ATOM 663 C C . TYR A 1 86 ? -0.716 0.853 14.221 1.00 97.44 86 TYR A C 1
ATOM 665 O O . TYR A 1 86 ? -1.565 0.861 13.332 1.00 97.44 86 TYR A O 1
ATOM 673 N N . GLN A 1 87 ? -0.209 1.985 14.713 1.00 96.38 87 GLN A N 1
ATOM 674 C CA . GLN A 1 87 ? -0.540 3.312 14.183 1.00 96.38 87 GLN A CA 1
ATOM 675 C C . GLN A 1 87 ? 0.251 3.618 12.908 1.00 96.38 87 GLN A C 1
ATOM 677 O O . GLN A 1 87 ? 1.460 3.393 12.848 1.00 96.38 87 GLN A O 1
ATOM 682 N N . VAL A 1 88 ? -0.412 4.180 11.893 1.00 95.56 88 VAL A N 1
ATOM 683 C CA . VAL A 1 88 ? 0.222 4.439 10.581 1.00 95.56 88 VAL A CA 1
ATOM 684 C C . VAL A 1 88 ? 0.587 5.897 10.310 1.00 95.56 88 VAL A C 1
ATOM 686 O O . VAL A 1 88 ? 1.118 6.205 9.245 1.00 95.56 88 VAL A O 1
ATOM 689 N N . ALA A 1 89 ? 0.285 6.798 11.241 1.00 95.69 89 ALA A N 1
ATOM 690 C CA . ALA A 1 89 ? 0.599 8.221 11.158 1.00 95.69 89 ALA A CA 1
ATOM 691 C C . ALA A 1 89 ? 0.579 8.861 12.557 1.00 95.69 89 ALA A C 1
ATOM 693 O O . ALA A 1 89 ? 0.205 8.215 13.535 1.00 95.69 89 ALA A O 1
ATOM 694 N N . GLY A 1 90 ? 0.961 10.138 12.627 1.00 92.94 90 GLY A N 1
ATOM 695 C CA . GLY A 1 90 ? 1.066 10.898 13.874 1.00 92.94 90 GLY A CA 1
ATOM 696 C C . GLY A 1 90 ? 2.389 10.671 14.604 1.00 92.94 90 GLY A C 1
ATOM 697 O O . GLY A 1 90 ? 3.272 9.972 14.108 1.00 92.94 90 GLY A O 1
ATOM 698 N N . ASP A 1 91 ? 2.512 11.275 15.784 1.00 92.94 91 ASP A N 1
ATOM 699 C CA . ASP A 1 91 ? 3.742 11.241 16.591 1.00 92.94 91 ASP A CA 1
ATOM 700 C C . ASP A 1 91 ? 4.067 9.831 17.112 1.00 92.94 91 ASP A C 1
ATOM 702 O O . ASP A 1 91 ? 5.226 9.480 17.306 1.00 92.94 91 ASP A O 1
ATOM 706 N N . GLU A 1 92 ? 3.038 8.997 17.251 1.00 92.81 92 GLU A N 1
ATOM 707 C CA . GLU A 1 92 ? 3.109 7.608 17.710 1.00 92.81 92 GLU A CA 1
ATOM 708 C C . GLU A 1 92 ? 3.158 6.603 16.540 1.00 92.81 92 GLU A C 1
ATOM 710 O O . GLU A 1 92 ? 2.788 5.437 16.680 1.00 92.81 92 GLU A O 1
ATOM 715 N N . ILE A 1 93 ? 3.576 7.036 15.345 1.00 95.44 93 ILE A N 1
ATOM 716 C CA . ILE A 1 93 ? 3.664 6.155 14.174 1.00 95.44 93 ILE A CA 1
ATOM 717 C C . ILE A 1 93 ? 4.521 4.912 14.467 1.00 95.44 93 ILE A C 1
ATOM 719 O O . ILE A 1 93 ? 5.640 4.992 14.972 1.00 95.44 93 ILE A O 1
ATOM 723 N N . GLY A 1 94 ? 3.992 3.738 14.122 1.00 94.25 94 GLY A N 1
ATOM 724 C CA . GLY A 1 94 ? 4.645 2.448 14.337 1.00 94.25 94 GLY A CA 1
ATOM 725 C C . GLY A 1 94 ? 4.496 1.875 15.749 1.00 94.25 94 GLY A C 1
ATOM 726 O O . GLY A 1 94 ? 4.869 0.720 15.958 1.00 94.25 94 GLY A O 1
ATOM 727 N N . THR A 1 95 ? 3.926 2.612 16.709 1.00 95.88 95 THR A N 1
ATOM 728 C CA . THR A 1 95 ? 3.586 2.049 18.023 1.00 95.88 95 THR A CA 1
ATOM 729 C C . THR A 1 95 ? 2.266 1.283 17.961 1.00 95.88 95 THR A C 1
ATOM 731 O O . THR A 1 95 ? 1.500 1.382 16.995 1.00 95.88 95 THR A O 1
ATOM 734 N N . ARG A 1 96 ? 2.010 0.454 18.981 1.00 95.31 96 ARG A N 1
ATOM 735 C CA . ARG A 1 96 ? 0.729 -0.246 19.093 1.00 95.31 96 ARG A CA 1
ATOM 736 C C . ARG A 1 96 ? -0.399 0.756 19.337 1.00 95.31 96 ARG A C 1
ATOM 738 O O . ARG A 1 96 ? -0.225 1.727 20.068 1.00 95.31 96 ARG A O 1
ATOM 745 N N . ARG A 1 97 ? -1.562 0.490 18.751 1.00 92.94 97 ARG A N 1
ATOM 746 C CA . ARG A 1 97 ? -2.794 1.239 19.006 1.0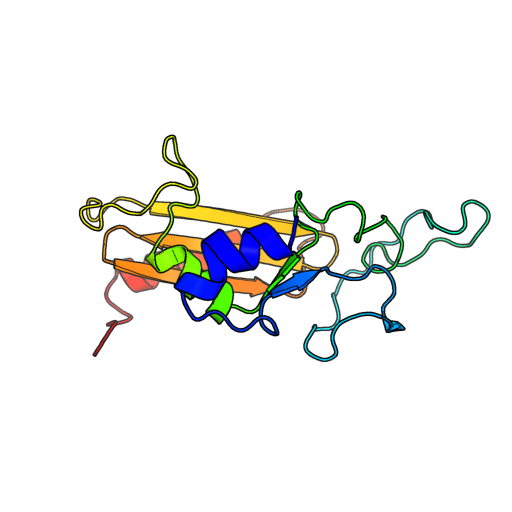0 92.94 97 ARG A CA 1
ATOM 747 C C . ARG A 1 97 ? -3.200 1.125 20.469 1.00 92.94 97 ARG A C 1
ATOM 749 O O . ARG A 1 97 ? -3.001 0.079 21.089 1.00 92.94 97 ARG A O 1
ATOM 756 N N . SER A 1 98 ? -3.794 2.188 21.006 1.00 87.31 98 SER A N 1
ATOM 757 C CA . SER A 1 98 ? -4.336 2.153 22.364 1.00 87.31 98 SER A CA 1
ATOM 758 C C . SER A 1 98 ? -5.716 1.500 22.398 1.00 87.31 98 SER A C 1
ATOM 760 O O . SER A 1 98 ? -6.128 1.011 23.448 1.00 87.31 98 SER A O 1
ATOM 762 N N . GLY A 1 99 ? -6.443 1.520 21.271 1.00 82.50 99 GLY A N 1
ATOM 763 C CA . GLY A 1 99 ? -7.838 1.077 21.184 1.00 82.50 99 GLY A CA 1
ATOM 764 C C . GLY A 1 99 ? -8.821 2.009 21.904 1.00 82.50 99 GLY A C 1
ATOM 765 O O . GLY A 1 99 ? -10.017 1.741 21.945 1.00 82.50 99 GLY A O 1
ATOM 766 N N . SER A 1 100 ? -8.320 3.106 22.474 1.00 85.50 100 SER A N 1
ATOM 767 C CA . SER A 1 100 ? -9.079 4.156 23.158 1.00 85.50 100 SER A CA 1
ATOM 768 C C . SER A 1 100 ? -9.080 5.463 22.364 1.00 85.50 100 SER A C 1
ATOM 770 O O . SER A 1 100 ? -9.297 6.541 22.923 1.00 85.50 100 SER A O 1
ATOM 772 N N . GLU A 1 101 ? -8.792 5.384 21.063 1.00 90.94 101 GLU A N 1
ATOM 773 C CA . GLU A 1 101 ? -8.791 6.551 20.196 1.00 90.94 101 GLU A CA 1
ATOM 774 C C . GLU A 1 101 ? -10.193 7.182 20.161 1.00 90.94 101 GLU A C 1
ATOM 776 O O . GLU A 1 101 ? -11.208 6.494 20.084 1.00 90.94 101 GLU A O 1
ATOM 781 N N . GLY A 1 102 ? -10.270 8.514 20.241 1.00 90.12 102 GLY A N 1
ATOM 782 C CA . GLY A 1 102 ? -11.558 9.208 20.201 1.00 90.12 102 GLY A CA 1
ATOM 783 C C . GLY A 1 102 ? -12.275 9.009 18.862 1.00 90.12 102 GLY A C 1
ATOM 784 O O . GLY A 1 102 ? -11.635 8.876 17.820 1.00 90.12 102 GLY A O 1
ATOM 785 N N . SER A 1 103 ? -13.608 9.086 18.852 1.00 87.06 103 SER A N 1
ATOM 786 C CA . SER A 1 103 ? -14.429 8.820 17.657 1.00 87.06 103 SER A CA 1
ATOM 787 C C . SER A 1 103 ? -14.126 9.714 16.448 1.00 87.06 103 SER A C 1
ATOM 789 O O . SER A 1 103 ? -14.471 9.340 15.332 1.00 87.06 103 SER A O 1
ATOM 791 N N . GLY A 1 104 ? -13.463 10.863 16.632 1.00 90.19 104 GLY A N 1
ATOM 792 C CA . GLY A 1 104 ? -12.990 11.757 15.563 1.00 90.19 104 GLY A CA 1
ATOM 793 C C . GLY A 1 104 ? -11.553 11.504 15.082 1.00 90.19 104 GLY A C 1
ATOM 794 O O . GLY A 1 104 ? -11.094 12.180 14.166 1.00 90.19 104 GLY A O 1
ATOM 795 N N . TRP A 1 105 ? -10.824 10.554 15.673 1.00 95.06 105 TRP A N 1
ATOM 796 C CA . TRP A 1 105 ? -9.442 10.236 15.303 1.00 95.06 105 TRP A CA 1
ATOM 797 C C . TRP A 1 105 ? -9.377 9.521 13.950 1.00 95.06 105 TRP A C 1
ATOM 799 O O . TRP A 1 105 ? -10.180 8.625 13.675 1.00 95.06 105 TRP A O 1
ATOM 809 N N . ARG A 1 106 ? -8.466 9.939 13.066 1.00 94.62 106 ARG A N 1
ATOM 810 C CA . ARG A 1 106 ? -8.497 9.554 11.648 1.00 94.62 106 ARG A CA 1
ATOM 811 C C . ARG A 1 106 ? -7.109 9.561 11.008 1.00 94.62 106 ARG A C 1
ATOM 813 O O . ARG A 1 106 ? -6.740 10.563 10.400 1.00 94.62 106 ARG A O 1
ATOM 820 N N . TRP A 1 107 ? -6.387 8.446 11.033 1.00 96.75 107 TRP A N 1
ATOM 821 C CA . TRP A 1 107 ? -5.072 8.314 10.388 1.00 96.75 107 TRP A CA 1
ATOM 822 C C . TRP A 1 107 ? -5.109 7.590 9.057 1.00 96.75 107 TRP A C 1
ATOM 824 O O . TRP A 1 107 ? -6.014 6.817 8.761 1.00 96.75 107 TRP A O 1
ATOM 834 N N . ASN A 1 108 ? -4.121 7.867 8.211 1.00 96.69 108 ASN A N 1
ATOM 835 C CA . ASN A 1 108 ? -3.909 7.084 7.010 1.00 96.69 108 ASN A CA 1
ATOM 836 C C . ASN A 1 108 ? -2.460 7.107 6.554 1.00 96.69 108 ASN A C 1
ATOM 838 O O . ASN A 1 108 ? -1.766 8.110 6.700 1.00 96.69 108 ASN A O 1
ATOM 842 N N . HIS A 1 109 ? -2.073 6.042 5.866 1.00 96.81 109 HIS A N 1
ATOM 843 C CA . HIS A 1 109 ? -0.869 6.013 5.060 1.00 96.81 109 HIS A CA 1
ATOM 844 C C . HIS A 1 109 ? -1.238 5.737 3.602 1.00 96.81 109 HIS A C 1
ATOM 846 O O . HIS A 1 109 ? -2.157 4.971 3.314 1.00 96.81 109 HIS A O 1
ATOM 852 N N . GLY A 1 110 ? -0.574 6.426 2.678 1.00 96.38 110 GLY A N 1
ATOM 853 C CA . GLY A 1 110 ? -0.855 6.347 1.250 1.00 96.38 110 GLY A CA 1
ATOM 854 C C . GLY A 1 110 ? 0.376 5.920 0.467 1.00 96.38 110 GLY A C 1
ATOM 855 O O . GLY A 1 110 ? 1.505 6.113 0.913 1.00 96.38 110 GLY A O 1
ATOM 856 N N . GLY A 1 111 ? 0.146 5.377 -0.723 1.00 96.06 111 GLY A N 1
ATOM 857 C CA . GLY A 1 111 ? 1.194 5.011 -1.669 1.00 96.06 111 GLY A CA 1
ATOM 858 C C . GLY A 1 111 ? 0.876 5.521 -3.070 1.00 96.06 111 GLY A C 1
ATOM 859 O O . GLY A 1 111 ? -0.284 5.572 -3.492 1.00 96.06 111 GLY A O 1
ATOM 860 N N . SER A 1 112 ? 1.914 5.929 -3.798 1.00 95.81 112 SER A N 1
ATOM 861 C CA . SER A 1 112 ? 1.802 6.323 -5.202 1.00 95.81 112 SER A CA 1
ATOM 862 C C . SER A 1 112 ? 3.103 6.040 -5.942 1.00 95.81 112 SER A C 1
ATOM 864 O O . SER A 1 112 ? 4.122 6.693 -5.721 1.00 95.81 112 SER A O 1
ATOM 866 N N . LEU A 1 113 ? 3.047 5.091 -6.869 1.00 95.50 113 LEU A N 1
ATOM 867 C CA . LEU A 1 113 ? 4.092 4.817 -7.856 1.00 95.50 113 LEU A CA 1
ATOM 868 C C . LEU A 1 113 ? 3.443 4.794 -9.245 1.00 95.50 113 LEU A C 1
ATOM 870 O O . LEU A 1 113 ? 2.222 4.670 -9.334 1.00 95.50 113 LEU A O 1
ATOM 874 N N . PRO A 1 114 ? 4.198 4.964 -10.346 1.00 95.19 114 PRO A N 1
ATOM 875 C CA . PRO A 1 114 ? 3.652 4.759 -11.684 1.00 95.19 114 PRO A CA 1
ATOM 876 C C . PRO A 1 114 ? 2.828 3.467 -11.749 1.00 95.19 114 PRO A C 1
ATOM 878 O O . PRO A 1 114 ? 3.346 2.386 -11.487 1.00 95.19 114 PRO A O 1
ATOM 881 N N . GLY A 1 115 ? 1.538 3.605 -12.056 1.00 95.19 115 GLY A N 1
ATOM 882 C CA . GLY A 1 115 ? 0.597 2.490 -12.149 1.00 95.19 115 GLY A CA 1
ATOM 883 C C . GLY A 1 115 ? 0.014 1.979 -10.836 1.00 95.19 115 GLY A C 1
ATOM 884 O O . GLY A 1 115 ? -0.611 0.932 -10.849 1.00 95.19 115 GLY A O 1
ATOM 885 N N . THR A 1 116 ? 0.168 2.675 -9.710 1.00 97.06 116 THR A N 1
ATOM 886 C CA . THR A 1 116 ? -0.541 2.314 -8.475 1.00 97.06 116 THR A CA 1
ATOM 887 C C . THR A 1 116 ? -0.827 3.522 -7.594 1.00 97.06 116 THR A C 1
ATOM 889 O O . THR A 1 116 ? -0.022 4.454 -7.495 1.00 97.06 116 THR A O 1
ATOM 892 N N . ASN A 1 117 ? -1.979 3.498 -6.930 1.00 97.94 117 ASN A N 1
ATOM 893 C CA . ASN A 1 117 ? -2.344 4.462 -5.907 1.00 97.94 117 ASN A CA 1
ATOM 894 C C . ASN A 1 117 ? -3.113 3.763 -4.784 1.00 97.94 117 ASN A C 1
ATOM 896 O O . ASN A 1 117 ? -4.125 3.111 -5.021 1.00 97.94 117 ASN A O 1
ATOM 900 N N . THR A 1 118 ? -2.622 3.886 -3.555 1.00 98.12 118 THR A N 1
ATOM 901 C CA . THR A 1 118 ? -3.104 3.100 -2.417 1.00 98.12 118 THR A CA 1
ATOM 902 C C . THR A 1 118 ? -3.427 3.979 -1.216 1.00 98.12 118 THR A C 1
ATOM 904 O O . THR A 1 118 ? -2.945 5.113 -1.097 1.00 98.12 118 THR A O 1
ATOM 907 N N . LEU A 1 119 ? -4.265 3.451 -0.327 1.00 98.38 119 LEU A N 1
ATOM 908 C CA . LEU A 1 119 ? -4.600 4.035 0.965 1.00 98.38 119 LEU A CA 1
ATOM 909 C C . LEU A 1 119 ? -4.862 2.929 1.982 1.00 98.38 119 LEU A C 1
ATOM 911 O O . LEU A 1 119 ? -5.633 2.011 1.718 1.00 98.38 119 LEU A O 1
ATOM 915 N N . ALA A 1 120 ? -4.276 3.088 3.159 1.00 98.50 120 ALA A N 1
ATOM 916 C CA . ALA A 1 120 ? -4.605 2.368 4.374 1.00 98.50 120 ALA A CA 1
ATOM 917 C C . ALA A 1 120 ? -5.170 3.387 5.377 1.00 98.50 120 ALA A C 1
ATOM 919 O O . ALA A 1 120 ? -4.472 4.340 5.730 1.00 98.50 120 ALA A O 1
ATOM 920 N N . ARG A 1 121 ? -6.439 3.244 5.773 1.00 97.88 121 ARG A N 1
ATOM 921 C CA . ARG A 1 121 ? -7.185 4.193 6.614 1.00 97.88 121 ARG A CA 1
ATOM 922 C C . ARG A 1 121 ? -7.504 3.569 7.967 1.00 97.88 121 ARG A C 1
ATOM 924 O O . ARG A 1 121 ? -8.019 2.457 8.018 1.00 97.88 121 ARG A O 1
ATOM 931 N N . GLN A 1 122 ? -7.264 4.328 9.032 1.00 96.88 122 GLN A N 1
ATOM 932 C CA . GLN A 1 122 ? -7.648 3.998 10.399 1.00 96.88 122 GLN A CA 1
ATOM 933 C C . GLN A 1 122 ? -8.600 5.052 10.954 1.00 96.88 122 GLN A C 1
ATOM 935 O O . GLN A 1 122 ? -8.393 6.258 10.770 1.00 96.88 122 GLN A O 1
ATOM 940 N N . ARG A 1 123 ? -9.634 4.595 11.654 1.00 94.94 123 ARG A N 1
ATOM 941 C CA . ARG A 1 123 ? -10.626 5.450 12.302 1.00 94.94 123 ARG A CA 1
ATOM 942 C C . ARG A 1 123 ? -10.752 5.076 13.780 1.00 94.94 123 ARG A C 1
ATOM 944 O O . ARG A 1 123 ? -10.560 3.925 14.170 1.00 94.94 123 ARG A O 1
ATOM 951 N N . GLY A 1 124 ? -11.043 6.078 14.606 1.00 93.44 124 GLY A N 1
ATOM 952 C CA . GLY A 1 124 ? -11.201 5.923 16.055 1.00 93.44 124 GLY A CA 1
ATOM 953 C C . GLY A 1 124 ? -12.560 5.356 16.464 1.00 93.44 124 GLY A C 1
ATOM 954 O O . GLY A 1 124 ? -12.765 5.024 17.618 1.00 93.44 124 GLY A O 1
ATOM 955 N N . ASP A 1 125 ? -13.486 5.205 15.518 1.00 90.75 125 ASP A N 1
ATOM 956 C CA . ASP A 1 125 ? -14.736 4.456 15.703 1.00 90.75 125 ASP A CA 1
ATOM 957 C C . ASP A 1 125 ? -14.554 2.933 15.532 1.00 90.75 125 ASP A C 1
ATOM 959 O O . ASP A 1 125 ? -15.532 2.192 15.511 1.00 90.75 125 ASP A O 1
ATOM 963 N N . GLY A 1 126 ? -13.308 2.463 15.414 1.00 89.25 126 GLY A N 1
ATOM 964 C CA . GLY A 1 126 ? -12.966 1.046 15.285 1.00 89.25 126 GLY A CA 1
ATOM 965 C C . GLY A 1 126 ? -12.925 0.529 13.847 1.00 89.25 126 GLY A C 1
ATOM 966 O O . GLY A 1 126 ? -12.587 -0.633 13.640 1.00 89.25 126 GLY A O 1
ATOM 967 N N . VAL A 1 127 ? -13.220 1.361 12.841 1.00 92.00 127 VAL A N 1
ATOM 968 C CA . VAL A 1 127 ? -13.197 0.932 11.436 1.00 92.00 127 VAL A CA 1
ATOM 969 C C . VAL A 1 127 ? -11.830 1.183 10.795 1.00 92.00 127 VAL A C 1
ATOM 971 O O . VAL A 1 127 ? -11.338 2.311 10.727 1.00 92.00 127 VAL A O 1
ATOM 974 N N . ASN A 1 128 ? -11.247 0.128 10.226 1.00 95.62 128 ASN A N 1
ATOM 975 C CA . ASN A 1 128 ? -10.093 0.204 9.334 1.00 95.62 128 ASN A CA 1
ATOM 976 C C . ASN A 1 128 ? -10.511 -0.211 7.917 1.00 95.62 128 ASN A C 1
ATOM 978 O O . ASN A 1 128 ? -11.299 -1.140 7.746 1.00 95.62 128 ASN A O 1
ATOM 982 N N . TYR A 1 129 ? -9.970 0.443 6.888 1.00 97.25 129 TYR A N 1
ATOM 983 C CA . TYR A 1 129 ? -10.156 -0.002 5.504 1.00 97.25 129 TYR A CA 1
ATOM 984 C C . TYR A 1 129 ? -8.933 0.272 4.634 1.00 97.25 129 TYR A C 1
ATOM 986 O O . TYR A 1 129 ? -8.122 1.159 4.905 1.00 97.25 129 TYR A O 1
ATOM 994 N N . VAL A 1 130 ? -8.806 -0.504 3.558 1.00 98.50 130 VAL A N 1
ATOM 995 C CA . VAL A 1 130 ? -7.688 -0.423 2.615 1.00 98.50 130 VAL A CA 1
ATOM 996 C C . VAL A 1 130 ? -8.229 -0.408 1.195 1.00 98.50 130 VAL A C 1
ATOM 998 O O . VAL A 1 130 ? -9.078 -1.225 0.845 1.00 98.50 130 VAL A O 1
ATOM 1001 N N . VAL A 1 131 ? -7.707 0.495 0.365 1.00 97.94 131 VAL A N 1
ATOM 1002 C CA . VAL A 1 131 ? -8.032 0.571 -1.063 1.00 97.94 131 VAL A CA 1
ATOM 1003 C C . VAL A 1 131 ? -6.744 0.588 -1.873 1.00 97.94 131 VAL A C 1
ATOM 1005 O O . VAL A 1 131 ? -5.845 1.388 -1.603 1.00 97.94 131 VAL A O 1
ATOM 1008 N N . LEU A 1 132 ? -6.657 -0.293 -2.870 1.00 97.94 132 LEU A N 1
ATOM 1009 C CA . LEU A 1 132 ? -5.506 -0.432 -3.759 1.00 97.94 132 LEU A CA 1
ATOM 1010 C C . LEU A 1 132 ? -5.975 -0.285 -5.210 1.00 97.94 132 LEU A C 1
ATOM 1012 O O . LEU A 1 132 ? -6.735 -1.119 -5.697 1.00 97.94 132 LEU A O 1
ATOM 1016 N N . PHE A 1 133 ? -5.516 0.752 -5.908 1.00 98.06 133 PHE A N 1
ATOM 1017 C CA . PHE A 1 133 ? -5.741 0.915 -7.343 1.00 98.06 133 PHE A CA 1
ATOM 1018 C C . PHE A 1 133 ? -4.499 0.485 -8.116 1.00 98.06 133 PHE A C 1
ATOM 1020 O O . PHE A 1 133 ? -3.388 0.891 -7.781 1.00 98.06 133 PHE A O 1
ATOM 1027 N N . ASN A 1 134 ? -4.686 -0.263 -9.203 1.00 97.44 134 ASN A N 1
ATOM 1028 C CA . ASN A 1 134 ? -3.635 -0.605 -10.166 1.00 97.44 134 ASN A CA 1
ATOM 1029 C C . ASN A 1 134 ? -3.411 0.507 -11.207 1.00 97.44 134 ASN A C 1
ATOM 1031 O O . ASN A 1 134 ? -2.979 0.235 -12.322 1.00 97.44 134 ASN A O 1
ATOM 1035 N N . SER A 1 135 ? -3.742 1.747 -10.861 1.00 96.62 135 SER A N 1
ATOM 1036 C CA . SER A 1 135 ? -3.541 2.928 -11.689 1.00 96.62 135 SER A CA 1
ATOM 1037 C C . SER A 1 135 ? -3.389 4.149 -10.790 1.00 96.62 135 SER A C 1
ATOM 1039 O O . SER A 1 135 ? -3.731 4.119 -9.603 1.00 96.62 135 SER A O 1
ATOM 1041 N N . ARG A 1 136 ? -2.883 5.242 -11.356 1.00 95.44 136 ARG A N 1
ATOM 1042 C CA . ARG A 1 136 ? -2.880 6.555 -10.708 1.00 95.44 136 ARG A CA 1
ATOM 1043 C C . ARG A 1 136 ? -3.144 7.648 -11.740 1.00 95.44 136 ARG A C 1
ATOM 1045 O O . ARG A 1 136 ? -2.713 7.497 -12.887 1.00 95.44 136 ARG A O 1
ATOM 1052 N N . PRO A 1 137 ? -3.757 8.772 -11.346 1.00 93.12 137 PRO A N 1
ATOM 1053 C CA . PRO A 1 137 ? -3.895 9.902 -12.249 1.00 93.12 137 PRO A CA 1
ATOM 1054 C C . PRO A 1 137 ? -2.513 10.455 -12.628 1.00 93.12 137 PRO A C 1
AT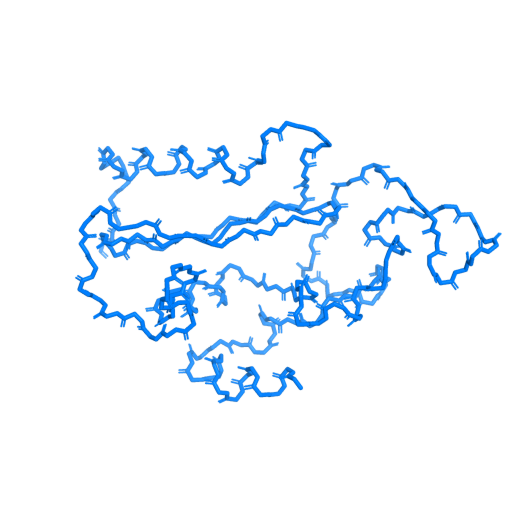OM 1056 O O . PRO A 1 137 ? -1.584 10.471 -11.816 1.00 93.12 137 PRO A O 1
ATOM 1059 N N . ALA A 1 138 ? -2.370 10.917 -13.872 1.00 86.75 138 ALA A N 1
ATOM 1060 C CA . ALA A 1 138 ? -1.151 11.590 -14.325 1.00 86.75 138 ALA A CA 1
ATOM 1061 C C . ALA A 1 138 ? -0.984 12.975 -13.671 1.00 86.75 138 ALA A C 1
ATOM 1063 O O . ALA A 1 138 ? 0.137 13.416 -13.429 1.00 86.75 138 ALA A O 1
ATOM 1064 N N . SER A 1 139 ? -2.100 13.637 -13.366 1.00 86.94 139 SER A N 1
ATOM 1065 C CA . SER A 1 139 ? -2.182 14.913 -12.658 1.00 86.94 139 SER A CA 1
ATOM 1066 C C . SER A 1 139 ? -3.511 15.013 -11.902 1.00 86.94 139 SER A C 1
ATOM 1068 O O . SER A 1 139 ? -4.466 14.301 -12.210 1.00 86.94 139 SER A O 1
ATOM 1070 N N . GLY A 1 140 ? -3.581 15.903 -10.911 1.00 91.12 140 GLY A N 1
ATOM 1071 C CA . GLY A 1 140 ? -4.791 16.119 -10.117 1.00 91.12 140 GLY A CA 1
ATOM 1072 C C . GLY A 1 140 ? -4.912 15.196 -8.903 1.00 91.12 140 GLY A C 1
ATOM 1073 O O . GLY A 1 140 ? -3.922 14.670 -8.390 1.00 91.12 140 GLY A O 1
ATOM 1074 N N . THR A 1 141 ? -6.139 15.057 -8.402 1.00 94.12 141 THR A N 1
ATOM 1075 C CA . THR A 1 141 ? -6.434 14.368 -7.140 1.00 94.12 141 THR A CA 1
ATOM 1076 C C . THR A 1 141 ? -6.244 12.861 -7.254 1.00 94.12 141 THR A C 1
ATOM 1078 O O . THR A 1 141 ? -6.810 12.225 -8.138 1.00 94.12 141 THR A O 1
ATOM 1081 N N . ALA A 1 142 ? -5.501 12.279 -6.311 1.00 95.75 142 ALA A N 1
ATOM 1082 C CA . ALA A 1 142 ? -5.325 10.836 -6.189 1.00 95.75 142 ALA A CA 1
ATOM 1083 C C . ALA A 1 142 ? -6.674 10.105 -6.055 1.00 95.75 142 ALA A C 1
ATOM 1085 O O . ALA A 1 142 ? -7.531 10.520 -5.270 1.00 95.75 142 ALA A O 1
ATOM 1086 N N . TYR A 1 143 ? -6.838 8.981 -6.759 1.00 96.88 143 TYR A N 1
ATOM 1087 C CA . TYR A 1 143 ? -8.025 8.122 -6.652 1.00 96.88 143 TYR A CA 1
ATOM 1088 C C . TYR A 1 143 ? -8.280 7.684 -5.211 1.00 96.88 143 TYR A C 1
ATOM 1090 O O . TYR A 1 143 ? -9.416 7.683 -4.745 1.00 96.88 143 TYR A O 1
ATOM 1098 N N . SER A 1 144 ? -7.207 7.392 -4.477 1.00 97.38 144 SER A N 1
ATOM 1099 C CA . SER A 1 144 ? -7.269 6.993 -3.080 1.00 97.38 144 SER A CA 1
ATOM 1100 C C . SER A 1 144 ? -7.759 8.115 -2.157 1.00 97.38 144 SER A C 1
ATOM 1102 O O . SER A 1 144 ? -8.432 7.838 -1.170 1.00 97.38 144 SER A O 1
ATOM 1104 N N . SER A 1 145 ? -7.529 9.384 -2.506 1.00 96.56 145 SER A N 1
ATOM 1105 C CA . SER A 1 145 ? -8.102 10.525 -1.781 1.00 96.56 145 SER A CA 1
ATOM 1106 C C . SER A 1 145 ? -9.585 10.715 -2.084 1.00 96.56 145 SER A C 1
ATOM 1108 O O . SER A 1 145 ? -10.344 11.011 -1.166 1.00 96.56 145 SER A O 1
ATOM 1110 N N . LEU A 1 146 ? -9.996 10.540 -3.345 1.00 97.12 146 LEU A N 1
ATOM 1111 C CA . LEU A 1 146 ? -11.403 10.632 -3.744 1.00 97.12 146 LEU A CA 1
ATOM 1112 C C . LEU A 1 146 ? -12.227 9.546 -3.050 1.00 97.12 146 LEU A C 1
ATOM 1114 O O . LEU A 1 146 ? -13.187 9.856 -2.354 1.00 97.12 146 LEU A O 1
ATOM 1118 N N . ILE A 1 147 ? -11.796 8.286 -3.150 1.00 96.69 147 ILE A N 1
ATOM 1119 C CA . ILE A 1 147 ? -12.531 7.169 -2.550 1.00 96.69 147 ILE A CA 1
ATOM 1120 C C . ILE A 1 147 ? -12.559 7.246 -1.020 1.00 96.69 147 ILE A C 1
ATOM 1122 O O . ILE A 1 147 ? -13.554 6.864 -0.418 1.00 96.69 147 ILE A O 1
ATOM 1126 N N . ARG A 1 148 ? -11.504 7.777 -0.382 1.00 97.19 148 ARG A N 1
ATOM 1127 C CA . ARG A 1 148 ? -11.487 8.010 1.068 1.00 97.19 148 ARG A CA 1
ATOM 1128 C C . ARG A 1 148 ? -12.620 8.935 1.483 1.00 97.19 148 ARG A C 1
ATOM 1130 O O . ARG A 1 148 ? -13.291 8.645 2.463 1.00 97.19 148 ARG A O 1
ATOM 1137 N N . SER A 1 149 ? -12.805 10.042 0.762 1.00 97.31 149 SER A N 1
ATOM 1138 C CA . SER A 1 149 ? -13.867 11.005 1.058 1.00 97.31 149 SER A CA 1
ATOM 1139 C C . SER A 1 149 ? -15.245 10.358 0.953 1.00 97.31 149 SER A C 1
ATOM 1141 O O . SER A 1 149 ? -16.056 10.532 1.855 1.00 97.31 149 SER A O 1
ATOM 1143 N N . GLU A 1 150 ? -15.479 9.562 -0.093 1.00 96.88 150 GLU A N 1
ATOM 1144 C CA . GLU A 1 150 ? -16.756 8.865 -0.287 1.00 96.88 150 GLU A CA 1
ATOM 1145 C C . GLU A 1 150 ? -17.000 7.787 0.781 1.00 96.88 150 GLU A C 1
ATOM 1147 O O . GLU A 1 150 ? -18.065 7.748 1.393 1.00 96.88 150 GLU A O 1
ATOM 1152 N N . ILE A 1 151 ? -16.009 6.931 1.062 1.00 95.62 151 ILE A N 1
ATOM 1153 C CA . ILE A 1 151 ? -16.131 5.880 2.086 1.00 95.62 151 ILE A CA 1
ATOM 1154 C C . ILE A 1 151 ? -16.317 6.500 3.473 1.00 95.62 151 ILE A C 1
ATOM 1156 O O . ILE A 1 151 ? -17.188 6.060 4.222 1.00 95.62 151 ILE A O 1
ATOM 1160 N N . ASP A 1 152 ? -15.528 7.522 3.823 1.00 95.56 152 ASP A N 1
ATOM 1161 C CA . ASP A 1 152 ? -15.660 8.193 5.116 1.00 95.56 152 ASP A CA 1
ATOM 1162 C C . ASP A 1 152 ? -17.054 8.821 5.264 1.00 95.56 152 ASP A C 1
ATOM 1164 O O . ASP A 1 152 ? -17.660 8.647 6.317 1.00 95.56 152 ASP A O 1
ATOM 1168 N N . ALA A 1 153 ? -17.595 9.454 4.215 1.00 95.56 153 ALA A N 1
ATOM 1169 C CA . ALA A 1 153 ? -18.942 10.022 4.233 1.00 95.56 153 ALA A CA 1
ATOM 1170 C C . ALA A 1 153 ? -20.035 8.955 4.422 1.00 95.56 153 ALA A C 1
ATOM 1172 O O . ALA A 1 153 ? -20.969 9.164 5.194 1.00 95.56 153 ALA A O 1
ATOM 1173 N N . LEU A 1 154 ? -19.913 7.797 3.764 1.00 94.44 154 LEU A N 1
ATOM 1174 C CA . LEU A 1 154 ? -20.860 6.684 3.918 1.00 94.44 154 LEU A CA 1
ATOM 1175 C C . LEU A 1 154 ? -20.836 6.083 5.332 1.00 94.44 154 LEU A C 1
ATOM 1177 O O . LEU A 1 154 ? -21.892 5.736 5.870 1.00 94.44 154 LEU A O 1
ATOM 1181 N N . LEU A 1 155 ? -19.645 5.967 5.928 1.00 93.12 155 LEU A N 1
ATOM 1182 C CA . LEU A 1 155 ? -19.464 5.501 7.305 1.00 93.12 155 LEU A CA 1
ATOM 1183 C C . LEU A 1 155 ? -19.992 6.528 8.315 1.00 93.12 155 LEU A C 1
ATOM 1185 O O . LEU A 1 155 ? -20.727 6.162 9.227 1.00 93.12 155 LEU A O 1
ATOM 1189 N N . ASP A 1 156 ? -19.680 7.813 8.126 1.00 93.06 156 ASP A N 1
ATOM 1190 C CA . ASP A 1 156 ? -20.142 8.902 8.997 1.00 93.06 156 ASP A CA 1
ATOM 1191 C C . ASP A 1 156 ? -21.673 9.054 8.952 1.00 93.06 156 ASP A C 1
ATOM 1193 O O . ASP A 1 156 ? -22.303 9.338 9.970 1.00 93.06 156 ASP A O 1
ATOM 1197 N N . ALA A 1 157 ? -22.290 8.811 7.791 1.00 93.19 157 ALA A N 1
ATOM 1198 C CA . ALA A 1 157 ? -23.743 8.805 7.630 1.00 93.19 157 ALA A CA 1
ATOM 1199 C C . ALA A 1 157 ? -24.426 7.553 8.217 1.00 93.19 157 ALA A C 1
ATOM 1201 O O . ALA A 1 157 ? -25.652 7.456 8.166 1.00 93.19 157 ALA A O 1
ATOM 1202 N N . GLY A 1 158 ? -23.667 6.565 8.711 1.00 88.19 158 GLY A N 1
ATOM 1203 C CA . GLY A 1 158 ? -24.211 5.292 9.196 1.00 88.19 158 GLY A CA 1
ATOM 1204 C C . GLY A 1 158 ? -24.922 4.475 8.113 1.00 88.19 158 GLY A C 1
ATOM 1205 O O . GLY A 1 158 ? -25.735 3.609 8.423 1.00 88.19 158 GLY A O 1
ATOM 1206 N N . THR A 1 159 ? -24.644 4.757 6.834 1.00 84.62 159 THR A N 1
ATOM 1207 C CA . THR A 1 159 ? -25.267 4.057 5.696 1.00 84.62 159 THR A CA 1
ATOM 1208 C C . THR A 1 159 ? -24.703 2.644 5.542 1.00 84.62 159 THR A C 1
ATOM 1210 O O . THR A 1 159 ? -25.383 1.743 5.055 1.00 84.62 159 THR A O 1
ATOM 1213 N N . ILE A 1 160 ? -23.463 2.440 5.994 1.00 79.88 160 ILE A N 1
ATOM 1214 C CA . ILE A 1 160 ? -22.814 1.135 6.100 1.00 79.88 160 ILE A CA 1
ATOM 1215 C C . ILE A 1 160 ? -22.738 0.786 7.590 1.00 79.88 160 ILE A C 1
ATOM 1217 O O . ILE A 1 160 ? -21.986 1.412 8.333 1.00 79.88 160 ILE A O 1
ATOM 1221 N N . LEU A 1 161 ? -23.517 -0.205 8.028 1.00 66.31 161 LEU A N 1
ATOM 1222 C CA . LEU A 1 161 ? -23.429 -0.751 9.385 1.00 66.31 161 LEU A CA 1
ATOM 1223 C C . LEU A 1 161 ? -22.369 -1.863 9.402 1.00 66.31 161 LEU A C 1
ATOM 1225 O O . LEU A 1 161 ? -22.510 -2.862 8.697 1.00 66.31 161 LEU A O 1
ATOM 1229 N N . TRP A 1 162 ? -21.304 -1.675 10.185 1.00 58.03 162 TRP A N 1
ATOM 1230 C CA . TRP A 1 162 ? -20.209 -2.634 10.359 1.00 58.03 162 TRP A CA 1
ATOM 1231 C C . TRP A 1 162 ? -19.764 -2.701 11.829 1.00 58.03 162 TRP A C 1
ATOM 1233 O O . TRP A 1 162 ? -19.626 -1.637 12.436 1.00 58.03 162 TRP A O 1
ATOM 1243 N N . PRO A 1 163 ? -19.442 -3.886 12.387 1.00 63.75 163 PRO A N 1
ATOM 1244 C CA . PRO A 1 163 ? -19.769 -5.237 11.917 1.00 63.75 163 PRO A CA 1
ATOM 1245 C C . PRO A 1 163 ? -21.175 -5.675 12.380 1.00 63.75 163 PRO A C 1
ATOM 1247 O O . PRO A 1 163 ? -21.754 -5.068 13.280 1.00 63.75 163 PRO A O 1
ATOM 1250 N N . GLN A 1 164 ? -21.730 -6.718 11.755 1.00 45.50 164 GLN A N 1
ATOM 1251 C CA . GLN A 1 164 ? -22.838 -7.478 12.352 1.00 45.50 164 GLN A CA 1
ATOM 1252 C C . GLN A 1 164 ? -22.314 -8.482 13.376 1.00 45.50 164 GLN A C 1
ATOM 1254 O O . GLN A 1 164 ? -21.188 -8.988 13.163 1.00 45.50 164 GLN A O 1
#

Sequence (164 aa):
YLSYVFENVLDPLGVSRADLVQGRTFPSARNAREPWYDYSGTGPNVFDPDGSPVRLPSGGWDHEARIAQGGLVASTRAILEFLDVYQVAGDEIGTRRSGSEGSGWRWNHGGSLPGTNTLARQRGDGVNYVVLFNSRPASGTAYSSLIRSEIDALLDAGTILWPQ

pLDDT: mean 94.27, std 6.58, range [45.5, 98.5]

Radius of gyration: 17.52 Å; chains: 1; bounding box: 47×31×49 Å